Protein AF-A0A2M8NEW2-F1 (afdb_monomer_lite)

pLDDT: mean 79.97, std 9.71, range [59.06, 93.56]

Foldseek 3Di:
DVVVVVVVCCVVCVVCVVVVVVPPPPLLVVLQPDFAADPVPFDDCPDDDDPVDDDDDDDTDCPPPDTDDLVVCVVVDPVVNVSHRD

Radius of gyration: 20.76 Å; chains: 1; bounding box: 46×41×44 Å

Sequence (86 aa):
LILKVQETIAETLGESLPTAMGARFDDRLARASLRFYDLGMVPAIRDGVPREVSGVHFRSDLTRAEPLDESAVRIMSETALRFMPR

Secondary structure (DSSP, 8-state):
-HHHHHHHHHHHHHHHHHHHHH----HHHHHHH-----TTTS----S---TT----------TTSPPPPHHHHHHH-HHHHTTS--

Structure (mmCIF, N/CA/C/O backbone):
data_AF-A0A2M8NEW2-F1
#
_entry.id   AF-A0A2M8NEW2-F1
#
loop_
_atom_site.group_PDB
_atom_site.id
_atom_site.type_symbol
_atom_site.label_atom_id
_atom_site.label_alt_id
_atom_site.label_comp_id
_atom_site.label_asym_id
_atom_site.label_entity_id
_atom_site.label_seq_id
_atom_site.pdbx_PDB_ins_code
_atom_site.Cartn_x
_atom_site.Cartn_y
_atom_site.Cartn_z
_atom_site.occupancy
_atom_site.B_iso_or_equiv
_atom_site.auth_seq_id
_atom_site.auth_comp_id
_atom_site.auth_asym_id
_atom_site.auth_atom_id
_atom_site.pdbx_PDB_model_num
ATOM 1 N N . LEU A 1 1 ? -35.223 -5.678 24.519 1.00 62.31 1 LEU A N 1
ATOM 2 C CA . LEU A 1 1 ? -34.458 -5.391 23.281 1.00 62.31 1 LEU A CA 1
ATOM 3 C C . LEU A 1 1 ? -33.395 -4.305 23.481 1.00 62.31 1 LEU A C 1
ATOM 5 O O . LEU A 1 1 ? -32.248 -4.564 23.157 1.00 62.31 1 LEU A O 1
ATOM 9 N N . ILE A 1 2 ? -33.735 -3.144 24.062 1.00 67.75 2 ILE A N 1
ATOM 10 C CA . ILE A 1 2 ? -32.794 -2.024 24.308 1.00 67.75 2 ILE A CA 1
ATOM 11 C C . ILE A 1 2 ? -31.549 -2.436 25.109 1.00 67.75 2 ILE A C 1
ATOM 13 O O . ILE A 1 2 ? -30.446 -2.051 24.741 1.00 67.75 2 ILE A O 1
ATOM 17 N N . LEU A 1 3 ? -31.710 -3.281 26.133 1.00 72.69 3 LEU A N 1
ATOM 18 C CA . LEU A 1 3 ? -30.585 -3.738 26.956 1.00 72.69 3 LEU A CA 1
ATOM 19 C C . LEU A 1 3 ? -29.520 -4.486 26.136 1.00 72.69 3 LEU A C 1
ATOM 21 O O . LEU A 1 3 ? -28.336 -4.246 26.309 1.00 72.69 3 LEU A O 1
ATOM 25 N N . LYS A 1 4 ? -29.948 -5.336 25.191 1.00 75.62 4 LYS A N 1
ATOM 26 C CA . LYS A 1 4 ? -29.045 -6.117 24.333 1.00 75.62 4 LYS A CA 1
ATOM 27 C C . LYS A 1 4 ? -28.272 -5.219 23.369 1.00 75.62 4 LYS A C 1
ATOM 29 O O . LYS A 1 4 ? -27.097 -5.439 23.136 1.00 75.62 4 LYS A O 1
ATOM 34 N N . VAL A 1 5 ? -28.925 -4.178 22.851 1.00 72.00 5 VAL A N 1
ATOM 35 C CA . VAL A 1 5 ? -28.284 -3.178 21.986 1.00 72.00 5 VAL A CA 1
ATOM 36 C C . VAL A 1 5 ? -27.250 -2.367 22.769 1.00 72.00 5 VAL A C 1
ATOM 38 O O . VAL A 1 5 ? -26.149 -2.164 22.275 1.00 72.00 5 VAL A O 1
ATOM 41 N N . GLN A 1 6 ? -27.567 -1.937 23.993 1.00 71.56 6 GLN A N 1
ATOM 42 C CA . GLN A 1 6 ? -26.623 -1.208 24.848 1.00 71.56 6 GLN A CA 1
ATOM 43 C C . GLN A 1 6 ? -25.434 -2.073 25.275 1.00 71.56 6 GLN A C 1
ATOM 45 O O . GLN A 1 6 ? -24.311 -1.583 25.285 1.00 71.56 6 GLN A O 1
ATOM 50 N N . GLU A 1 7 ? -25.675 -3.349 25.571 1.00 76.38 7 GLU A N 1
ATOM 51 C CA . GLU A 1 7 ? -24.647 -4.342 25.894 1.00 76.38 7 GLU A CA 1
ATOM 52 C C . GLU A 1 7 ? -23.714 -4.567 24.695 1.00 76.38 7 GLU A C 1
ATOM 54 O O . GLU A 1 7 ? -22.509 -4.396 24.822 1.00 76.38 7 GLU A O 1
ATOM 59 N N . THR A 1 8 ? -24.258 -4.786 23.492 1.00 75.62 8 THR A N 1
ATOM 60 C CA . THR A 1 8 ? -23.455 -4.917 22.265 1.00 75.62 8 THR A CA 1
ATOM 61 C C . THR A 1 8 ? -22.687 -3.638 21.923 1.00 75.62 8 THR A C 1
ATOM 63 O O . THR A 1 8 ? -21.538 -3.712 21.501 1.00 75.62 8 THR A O 1
ATOM 66 N N . ILE A 1 9 ? -23.275 -2.454 22.115 1.00 67.69 9 ILE A N 1
ATOM 67 C CA . ILE A 1 9 ? -22.575 -1.171 21.937 1.00 67.69 9 ILE A CA 1
ATOM 68 C C . ILE A 1 9 ? -21.433 -1.043 22.953 1.00 67.69 9 ILE A C 1
ATOM 70 O O . ILE A 1 9 ? -20.332 -0.666 22.571 1.00 67.69 9 ILE A O 1
ATOM 74 N N . ALA A 1 10 ? -21.660 -1.377 24.225 1.00 69.94 10 ALA A N 1
ATOM 75 C CA . ALA A 1 10 ? -20.635 -1.307 25.262 1.00 69.94 10 ALA A CA 1
ATOM 76 C C . ALA A 1 10 ? -19.506 -2.327 25.044 1.00 69.94 10 ALA A C 1
ATOM 78 O O . ALA A 1 10 ? -18.348 -1.983 25.244 1.00 69.94 10 ALA A O 1
ATOM 79 N N . GLU A 1 11 ? -19.816 -3.540 24.585 1.00 71.12 11 GLU A N 1
ATOM 80 C CA . GLU A 1 11 ? -18.820 -4.566 24.254 1.00 71.12 11 GLU A CA 1
ATOM 81 C C . GLU A 1 11 ? -17.997 -4.180 23.016 1.00 71.12 11 GLU A C 1
ATOM 83 O O . GLU A 1 11 ? -16.778 -4.300 23.020 1.00 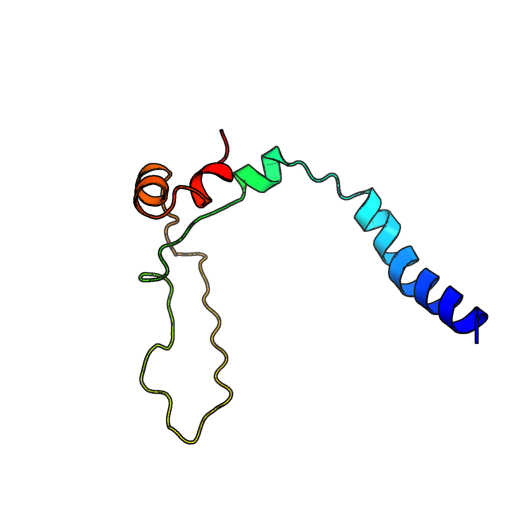71.12 11 GLU A O 1
ATOM 88 N N . THR A 1 12 ? -18.635 -3.651 21.967 1.00 67.69 12 THR A N 1
ATOM 89 C CA . THR A 1 12 ? -17.947 -3.336 20.700 1.00 67.69 12 THR A CA 1
ATOM 90 C C . THR A 1 12 ? -17.201 -2.001 20.720 1.00 67.69 12 THR A C 1
ATOM 92 O O . THR A 1 12 ? -16.070 -1.910 20.234 1.00 67.69 12 THR A O 1
ATOM 95 N N . LEU A 1 13 ? -17.803 -0.952 21.288 1.00 61.72 13 LEU A N 1
ATOM 96 C CA . LEU A 1 13 ? -17.149 0.345 21.443 1.00 61.72 13 LEU A CA 1
ATOM 97 C C . LEU A 1 13 ? -16.291 0.378 22.700 1.00 61.72 13 LEU A C 1
ATOM 99 O O . LEU A 1 13 ? -15.164 0.824 22.609 1.00 61.72 13 LEU A O 1
ATOM 103 N N . GLY A 1 14 ? -16.751 -0.101 23.855 1.00 65.19 14 GLY A N 1
ATOM 104 C CA . GLY A 1 14 ? -16.031 0.060 25.126 1.00 65.19 14 GLY A CA 1
ATOM 105 C C . GLY A 1 14 ? -14.654 -0.608 25.171 1.00 65.19 14 GLY A C 1
ATOM 106 O O . GLY A 1 14 ? -13.741 -0.043 25.768 1.00 65.19 14 GLY A O 1
ATOM 107 N N . GLU A 1 15 ? -14.467 -1.748 24.500 1.00 64.50 15 GLU A N 1
ATOM 108 C CA . GLU A 1 15 ? -13.157 -2.414 24.407 1.00 64.50 15 GLU A CA 1
ATOM 109 C C . GLU A 1 15 ? -12.207 -1.691 23.432 1.00 64.50 15 GLU A C 1
ATOM 111 O O . GLU A 1 15 ? -11.008 -1.560 23.684 1.00 64.50 15 GLU A O 1
ATOM 116 N N . SER A 1 16 ? -12.744 -1.150 22.335 1.00 64.25 16 SER A N 1
ATOM 117 C CA . SER A 1 16 ? -11.962 -0.449 21.311 1.00 64.25 16 SER A CA 1
ATOM 118 C C . SER A 1 16 ? -11.783 1.047 21.587 1.00 64.25 16 SER A C 1
ATOM 120 O O . SER A 1 16 ? -10.877 1.659 21.025 1.00 64.25 16 SER A O 1
ATOM 122 N N . LEU A 1 17 ? -12.585 1.646 22.473 1.00 64.31 17 LEU A N 1
ATOM 123 C CA . LEU A 1 17 ? -12.620 3.085 22.741 1.00 64.31 17 LEU A CA 1
ATOM 124 C C . LEU A 1 17 ? -11.329 3.599 23.391 1.00 64.31 17 LEU A C 1
ATOM 126 O O . LEU A 1 17 ? -10.822 4.602 22.903 1.00 64.31 17 LEU A O 1
ATOM 130 N N . PRO A 1 18 ? -10.724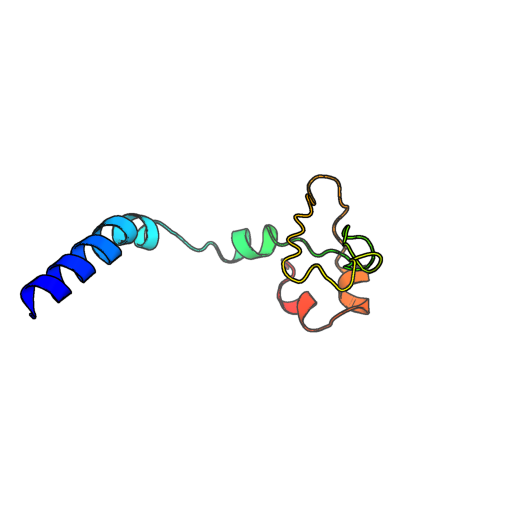 2.950 24.408 1.00 67.56 18 PRO A N 1
ATOM 131 C CA . PRO A 1 18 ? -9.433 3.386 24.942 1.00 67.56 18 PRO A CA 1
ATOM 132 C C . PRO A 1 18 ? -8.325 3.330 23.884 1.00 67.56 18 PRO A C 1
ATOM 134 O O . PRO A 1 18 ? -7.503 4.239 23.800 1.00 67.56 18 PRO A O 1
ATOM 137 N N . THR A 1 19 ? -8.343 2.303 23.030 1.00 62.59 19 THR A N 1
ATOM 138 C CA . THR A 1 19 ? -7.407 2.139 21.909 1.00 62.59 19 THR A CA 1
ATOM 139 C C . THR A 1 19 ? -7.624 3.206 20.836 1.00 62.59 19 THR A C 1
ATOM 141 O O . THR A 1 19 ? -6.666 3.817 20.376 1.00 62.59 19 THR A O 1
ATOM 144 N N . ALA A 1 20 ? -8.876 3.491 20.474 1.00 61.56 20 ALA A N 1
ATOM 145 C CA . ALA A 1 20 ? -9.249 4.511 19.497 1.00 61.56 20 ALA A CA 1
ATOM 146 C C . ALA A 1 20 ? -9.009 5.940 20.016 1.00 61.56 20 ALA A C 1
ATOM 148 O O . ALA A 1 20 ? -8.600 6.809 19.254 1.00 61.56 20 ALA A O 1
ATOM 149 N N . MET A 1 21 ? -9.210 6.186 21.313 1.00 62.53 21 MET A N 1
ATOM 150 C CA . MET A 1 21 ? -8.893 7.457 21.974 1.00 62.53 21 MET A CA 1
ATOM 151 C C . MET A 1 21 ? -7.385 7.633 22.207 1.00 62.53 21 MET A C 1
ATOM 153 O O . MET A 1 21 ? -6.895 8.762 22.232 1.00 62.53 21 MET A O 1
ATOM 157 N N . GLY A 1 22 ? -6.644 6.532 22.366 1.00 59.59 22 GLY A N 1
ATOM 158 C CA . GLY A 1 22 ? -5.181 6.507 22.414 1.00 59.59 22 GLY A CA 1
ATOM 159 C C . GLY A 1 22 ? -4.523 6.606 21.034 1.00 59.59 22 GLY A C 1
ATOM 160 O O . GLY A 1 22 ? -3.368 7.027 20.938 1.00 59.59 22 GLY A O 1
ATOM 161 N N . ALA A 1 23 ? -5.253 6.272 19.965 1.00 59.06 23 ALA A N 1
ATOM 162 C CA . ALA A 1 23 ? -4.819 6.433 18.585 1.00 59.06 23 ALA A CA 1
ATOM 163 C C . ALA A 1 23 ? -4.741 7.923 18.231 1.00 59.06 23 ALA A C 1
ATOM 165 O O . ALA A 1 23 ? -5.660 8.538 17.694 1.00 5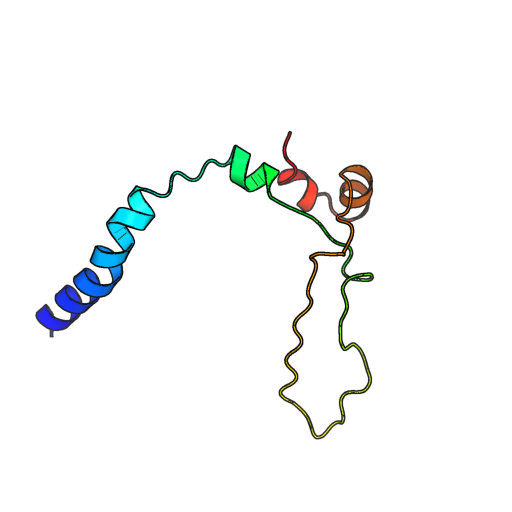9.06 23 ALA A O 1
ATOM 166 N N . ARG A 1 24 ? -3.592 8.530 18.528 1.00 59.47 24 ARG A N 1
ATOM 167 C CA . ARG A 1 24 ? -3.210 9.804 17.928 1.00 59.47 24 ARG A CA 1
ATOM 168 C C . ARG A 1 24 ? -2.857 9.526 16.474 1.00 59.47 24 ARG A C 1
ATOM 170 O O . ARG A 1 24 ? -1.791 8.988 16.188 1.00 59.47 24 ARG A O 1
ATOM 177 N N . PHE A 1 25 ? -3.760 9.879 15.565 1.00 64.12 25 PHE A N 1
ATOM 178 C CA . PHE A 1 25 ? -3.461 9.938 14.140 1.00 64.12 25 PHE A CA 1
ATOM 179 C C . PHE A 1 25 ? -2.452 11.068 13.917 1.00 64.12 25 PHE A C 1
ATOM 181 O O . PHE A 1 25 ? -2.822 12.213 13.666 1.00 64.12 25 PHE A O 1
ATOM 188 N N . ASP A 1 26 ? -1.166 10.765 14.083 1.00 77.94 26 ASP A N 1
ATOM 189 C CA . ASP A 1 26 ? -0.104 11.628 13.585 1.00 77.94 26 ASP A CA 1
ATOM 190 C C . ASP A 1 26 ? -0.199 11.588 12.055 1.00 77.94 26 ASP A C 1
ATOM 192 O O . ASP A 1 26 ? 0.312 10.680 11.405 1.00 77.94 26 ASP A O 1
ATOM 196 N N . ASP A 1 27 ? -0.938 12.546 11.491 1.00 76.50 27 ASP A N 1
ATOM 197 C CA . ASP A 1 27 ? -1.170 12.677 10.048 1.00 76.50 27 ASP A CA 1
ATOM 198 C C . ASP A 1 27 ? 0.155 12.751 9.279 1.00 76.50 27 ASP A C 1
ATOM 200 O O . ASP A 1 27 ? 0.281 12.191 8.191 1.00 76.50 27 ASP A O 1
ATOM 204 N N . ARG A 1 28 ? 1.188 13.352 9.882 1.00 80.44 28 ARG A N 1
ATOM 205 C CA . ARG A 1 28 ? 2.524 13.407 9.292 1.00 80.44 28 ARG A CA 1
ATOM 206 C C . ARG A 1 28 ? 3.165 12.022 9.275 1.00 80.44 28 ARG A C 1
ATOM 208 O O . ARG A 1 28 ? 3.706 11.639 8.242 1.00 80.44 28 ARG A O 1
ATOM 215 N N . LEU A 1 29 ? 3.091 11.264 10.371 1.00 82.94 29 LEU A N 1
ATOM 216 C CA . LEU A 1 29 ? 3.585 9.881 10.418 1.00 82.94 29 LEU A CA 1
ATOM 217 C C . LEU A 1 29 ? 2.821 8.979 9.441 1.00 82.94 29 LEU A C 1
ATOM 219 O O . LEU A 1 29 ? 3.438 8.201 8.717 1.00 82.94 29 LEU A O 1
ATOM 223 N N . ALA A 1 30 ? 1.497 9.118 9.383 1.00 84.06 30 ALA A N 1
ATOM 224 C CA . ALA A 1 30 ? 0.647 8.379 8.461 1.00 84.06 30 ALA A CA 1
ATOM 225 C C . ALA A 1 30 ? 1.058 8.642 7.005 1.00 84.06 30 ALA A C 1
ATOM 227 O O . ALA A 1 30 ? 1.373 7.695 6.283 1.00 84.06 30 ALA A O 1
ATOM 228 N N . ARG A 1 31 ? 1.161 9.913 6.593 1.00 84.88 31 ARG A N 1
ATOM 229 C CA . ARG A 1 31 ? 1.619 10.295 5.245 1.00 84.88 31 ARG A CA 1
ATOM 230 C C . ARG A 1 31 ? 3.042 9.834 4.954 1.00 84.88 31 ARG A C 1
ATOM 232 O O . ARG A 1 31 ? 3.296 9.314 3.875 1.00 84.88 31 ARG A O 1
ATOM 239 N N . ALA A 1 32 ? 3.956 9.968 5.915 1.00 85.19 32 ALA A N 1
ATOM 240 C CA . ALA A 1 32 ? 5.344 9.537 5.759 1.00 85.19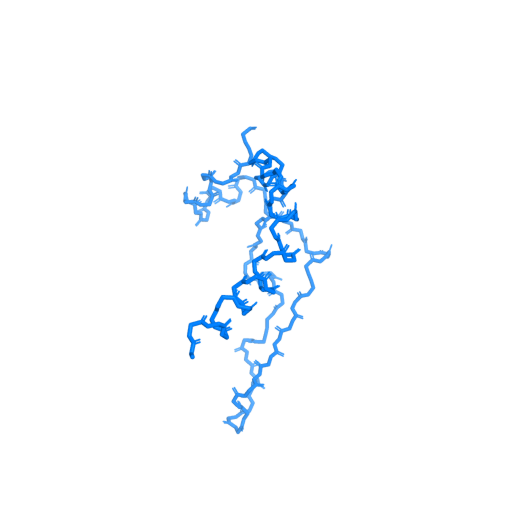 32 ALA A CA 1
ATOM 241 C C . ALA A 1 32 ? 5.491 8.012 5.623 1.00 85.19 32 ALA A C 1
ATOM 243 O O . ALA A 1 32 ? 6.474 7.539 5.059 1.00 85.19 32 ALA A O 1
ATOM 244 N N . SER A 1 33 ? 4.526 7.238 6.126 1.00 87.19 33 SER A N 1
ATOM 245 C CA . SER A 1 33 ? 4.521 5.778 5.997 1.00 87.19 33 SER A CA 1
ATOM 246 C C . SER A 1 33 ? 3.933 5.263 4.679 1.00 87.19 33 SER A C 1
ATOM 248 O O . SER A 1 33 ? 4.062 4.071 4.388 1.00 87.19 33 SER A O 1
ATOM 250 N N . LEU A 1 34 ? 3.306 6.128 3.871 1.00 89.44 34 LEU A N 1
ATOM 251 C CA . LEU A 1 34 ? 2.735 5.731 2.588 1.00 89.44 34 LEU A CA 1
ATOM 252 C C . LEU A 1 34 ? 3.836 5.341 1.601 1.00 89.44 34 LEU A C 1
ATOM 254 O O . LEU A 1 34 ? 4.857 6.012 1.463 1.00 89.44 34 LEU A O 1
ATOM 258 N N . ARG A 1 35 ? 3.590 4.252 0.876 1.00 89.75 35 ARG A N 1
ATOM 259 C CA . ARG A 1 35 ? 4.438 3.770 -0.213 1.00 89.75 35 ARG A CA 1
ATOM 260 C C . ARG A 1 35 ? 3.565 3.536 -1.434 1.00 89.75 35 ARG A C 1
ATOM 262 O O . ARG A 1 35 ? 2.492 2.945 -1.318 1.00 89.75 35 ARG A O 1
ATOM 269 N N . PHE A 1 36 ? 4.024 3.999 -2.588 1.00 91.12 36 PHE A N 1
ATOM 270 C CA . PHE A 1 36 ? 3.332 3.826 -3.861 1.00 91.12 36 PHE A CA 1
ATOM 271 C C . PHE A 1 36 ? 4.055 2.763 -4.672 1.00 91.12 36 PHE A C 1
ATOM 273 O O . PHE A 1 36 ? 5.273 2.673 -4.608 1.00 91.12 36 PHE A O 1
ATOM 280 N N . TYR A 1 37 ? 3.316 1.954 -5.419 1.00 91.12 37 TYR A N 1
ATOM 281 C CA . TYR A 1 37 ? 3.873 0.857 -6.204 1.00 91.12 37 TYR A CA 1
ATOM 282 C C . TYR A 1 37 ? 3.250 0.858 -7.590 1.00 91.12 37 TYR A C 1
ATOM 284 O O . TYR A 1 37 ? 2.071 1.181 -7.744 1.00 91.12 37 TYR A O 1
ATOM 292 N N . ASP A 1 38 ? 4.032 0.454 -8.586 1.00 87.81 38 ASP A N 1
ATOM 293 C CA . ASP A 1 38 ? 3.499 0.173 -9.911 1.00 87.81 38 ASP A CA 1
ATOM 294 C C . ASP A 1 38 ? 2.768 -1.177 -9.901 1.00 87.81 38 ASP A C 1
ATOM 296 O O . ASP A 1 38 ? 3.357 -2.227 -9.632 1.00 87.81 38 ASP A O 1
ATOM 300 N N . LEU A 1 39 ? 1.476 -1.154 -10.231 1.00 85.38 39 LEU A N 1
ATOM 301 C CA . LEU A 1 39 ? 0.638 -2.348 -10.337 1.00 85.38 39 LEU A CA 1
ATOM 302 C C . LEU A 1 39 ? 1.163 -3.336 -11.394 1.00 85.38 39 LEU A C 1
ATOM 304 O O . LEU A 1 39 ? 0.923 -4.539 -11.285 1.00 85.38 39 LEU A O 1
ATOM 308 N N . GLY A 1 40 ? 1.886 -2.846 -12.407 1.00 84.44 40 GLY A N 1
ATOM 309 C CA . GLY A 1 40 ? 2.568 -3.670 -13.401 1.00 84.44 40 GLY A CA 1
ATOM 310 C C . GLY A 1 40 ? 3.618 -4.593 -12.778 1.00 84.44 40 GLY A C 1
ATOM 311 O O . GLY A 1 40 ? 3.700 -5.762 -13.165 1.00 84.44 40 GLY A O 1
ATOM 312 N N . MET A 1 41 ? 4.335 -4.087 -11.771 1.00 83.81 41 MET A N 1
ATOM 313 C CA . MET A 1 41 ? 5.420 -4.768 -11.057 1.00 83.81 41 MET A CA 1
ATOM 314 C C . MET A 1 41 ? 4.934 -5.613 -9.878 1.00 83.81 41 MET A C 1
ATOM 316 O O . MET A 1 41 ? 5.597 -6.578 -9.494 1.00 83.81 41 MET A O 1
ATOM 320 N N . VAL A 1 42 ? 3.780 -5.273 -9.299 1.00 86.12 42 VAL A N 1
ATOM 321 C CA . VAL A 1 42 ? 3.170 -6.081 -8.241 1.00 86.12 42 VAL A CA 1
ATOM 322 C C . VAL A 1 42 ? 2.778 -7.448 -8.816 1.00 86.12 42 VAL A C 1
ATOM 324 O O . VAL A 1 42 ? 2.050 -7.503 -9.814 1.00 86.12 42 VAL A O 1
ATOM 327 N N . PRO A 1 43 ? 3.217 -8.564 -8.197 1.00 83.44 43 PRO A N 1
ATOM 328 C CA . PRO A 1 43 ? 2.793 -9.892 -8.613 1.00 83.44 43 PRO A CA 1
ATOM 329 C C . PRO A 1 43 ? 1.268 -9.977 -8.634 1.00 83.44 43 PRO A C 1
ATOM 331 O O . PRO A 1 43 ? 0.605 -9.498 -7.712 1.00 83.44 43 PRO A O 1
ATOM 334 N N . ALA A 1 44 ? 0.719 -10.578 -9.683 1.00 85.06 44 ALA A N 1
ATOM 335 C CA . ALA A 1 44 ? -0.710 -10.802 -9.831 1.00 85.06 44 ALA A CA 1
ATOM 336 C C . ALA A 1 44 ? -0.951 -12.016 -10.732 1.00 85.06 44 ALA A C 1
ATOM 338 O O . ALA A 1 44 ? -0.206 -12.249 -11.686 1.00 85.06 44 ALA A O 1
ATOM 339 N N . ILE A 1 45 ? -2.022 -12.759 -10.461 1.00 84.19 45 ILE A N 1
ATOM 340 C CA . ILE A 1 45 ? -2.550 -13.751 -11.401 1.00 84.19 45 ILE A CA 1
ATOM 341 C C . ILE A 1 45 ? -3.414 -12.981 -12.401 1.00 84.19 45 ILE A C 1
ATOM 343 O O . ILE A 1 45 ? -4.511 -12.549 -12.056 1.00 84.19 45 ILE A O 1
ATOM 347 N N . ARG A 1 46 ? -2.892 -12.747 -13.608 1.00 80.00 46 ARG A N 1
ATOM 348 C CA . ARG A 1 46 ? -3.612 -12.030 -14.678 1.00 80.00 46 ARG A CA 1
ATOM 349 C C . ARG A 1 46 ? -4.284 -12.992 -15.655 1.00 80.00 46 ARG A C 1
ATOM 351 O O . ARG A 1 46 ? -5.418 -12.758 -16.048 1.00 80.00 46 ARG A O 1
ATOM 358 N N . ASP A 1 47 ? -3.615 -14.106 -15.944 1.00 81.50 47 ASP A N 1
ATOM 359 C CA . ASP A 1 47 ? -4.057 -15.132 -16.885 1.00 81.50 47 ASP A CA 1
ATOM 360 C C . ASP A 1 47 ? -3.880 -16.537 -16.287 1.00 81.50 47 ASP A C 1
ATOM 362 O O . ASP A 1 47 ? -3.201 -16.721 -15.274 1.00 81.50 47 ASP A O 1
ATOM 366 N N . GLY A 1 48 ? -4.476 -17.547 -16.926 1.00 83.00 48 GLY A N 1
ATOM 367 C CA . GLY A 1 48 ? -4.253 -18.958 -16.579 1.00 83.00 48 GLY A CA 1
ATOM 368 C C . GLY A 1 48 ? -5.173 -19.528 -15.499 1.00 83.00 48 GLY A C 1
ATOM 369 O O . GLY A 1 48 ? -4.940 -20.642 -15.037 1.00 83.00 48 GLY A O 1
ATOM 370 N N . VAL A 1 49 ? -6.229 -18.808 -15.113 1.00 85.56 49 VAL A N 1
ATOM 371 C CA . VAL A 1 49 ? -7.285 -19.352 -14.248 1.00 85.56 49 VAL A CA 1
ATOM 372 C C . VAL A 1 49 ? -8.238 -20.207 -15.099 1.00 85.56 49 VAL A C 1
ATOM 374 O O . VAL A 1 49 ? -8.818 -19.683 -16.055 1.00 85.56 49 VAL A O 1
ATOM 377 N N . PRO A 1 50 ? -8.410 -21.509 -14.798 1.00 89.12 50 PRO A N 1
ATOM 378 C CA . PRO A 1 50 ? -9.388 -22.353 -15.483 1.00 89.12 50 PRO A CA 1
ATOM 379 C C . PRO A 1 50 ? -10.810 -21.806 -15.330 1.00 89.12 50 PRO A C 1
ATOM 381 O O . PRO A 1 50 ? -11.152 -21.239 -14.293 1.00 89.12 50 PRO A O 1
ATOM 384 N N . ARG A 1 51 ? -11.662 -22.003 -16.343 1.00 87.50 51 ARG A N 1
ATOM 385 C CA . ARG A 1 51 ? -13.024 -21.428 -16.374 1.00 87.50 51 ARG A CA 1
ATOM 386 C C . ARG A 1 51 ? -13.919 -21.953 -15.253 1.00 87.50 51 ARG A C 1
ATOM 388 O O . ARG A 1 51 ? -14.890 -21.304 -14.883 1.00 87.50 51 ARG A O 1
ATOM 395 N N . GLU A 1 52 ? -13.591 -23.124 -14.732 1.00 93.56 52 GLU A N 1
ATOM 396 C CA . GLU A 1 52 ? -14.295 -23.812 -13.659 1.00 93.56 52 GLU A CA 1
ATOM 397 C C . GLU A 1 52 ? -13.962 -23.230 -12.272 1.00 93.56 52 GLU A C 1
ATOM 399 O O . GLU A 1 52 ? -14.644 -23.546 -11.297 1.00 93.56 52 GLU A O 1
ATOM 404 N N . VAL A 1 53 ? -12.933 -22.378 -12.164 1.00 88.19 53 VAL A N 1
ATOM 405 C CA . VAL A 1 53 ? -12.476 -21.784 -10.902 1.00 88.19 53 VAL A CA 1
ATOM 406 C C . VAL A 1 53 ? -12.907 -20.321 -10.821 1.00 88.19 53 VAL A C 1
ATOM 408 O O . VAL A 1 53 ? -12.426 -19.472 -11.564 1.00 88.19 53 VAL A O 1
ATOM 411 N N . SER A 1 54 ? -13.787 -20.008 -9.869 1.00 83.25 54 SER A N 1
ATOM 412 C CA . SER A 1 54 ? -14.304 -18.648 -9.642 1.00 83.25 54 SER A CA 1
ATOM 413 C C . SER A 1 54 ? -13.727 -17.951 -8.402 1.00 83.25 54 SER A C 1
ATOM 415 O O . SER A 1 54 ? -13.742 -16.726 -8.326 1.00 83.25 54 SER A O 1
ATOM 417 N N . GLY A 1 55 ? -13.205 -18.706 -7.430 1.00 81.56 55 GLY A N 1
ATOM 418 C CA . GLY A 1 55 ? -12.756 -18.196 -6.127 1.00 81.56 55 GLY A CA 1
ATOM 419 C C . GLY A 1 55 ? -11.239 -18.066 -5.995 1.00 81.56 55 GLY A C 1
ATOM 420 O O . GLY A 1 55 ? -10.649 -18.685 -5.112 1.00 81.56 55 GLY A O 1
ATOM 421 N N . VAL A 1 56 ? -10.585 -17.309 -6.879 1.00 82.31 56 VAL A N 1
ATOM 422 C CA . VAL A 1 56 ? -9.126 -17.121 -6.805 1.00 82.31 56 VAL A CA 1
ATOM 423 C C . VAL A 1 56 ? -8.780 -16.021 -5.807 1.00 82.31 56 VAL A C 1
ATOM 425 O O . VAL A 1 56 ? -9.122 -14.857 -5.999 1.00 82.31 56 VAL A O 1
ATOM 428 N N . HIS A 1 57 ? -8.040 -16.388 -4.762 1.00 85.06 57 HIS A N 1
ATOM 429 C CA . HIS A 1 57 ? -7.451 -15.446 -3.816 1.00 85.06 57 HIS A CA 1
ATOM 430 C C . HIS A 1 57 ? -5.939 -15.397 -4.020 1.00 85.06 57 HIS A C 1
ATOM 432 O O . HIS A 1 57 ? -5.255 -16.413 -3.901 1.00 85.06 57 HIS A O 1
ATOM 438 N N . PHE A 1 58 ? -5.413 -14.208 -4.306 1.00 84.25 58 PHE A N 1
ATOM 439 C CA . PHE A 1 58 ? -3.982 -13.971 -4.458 1.00 84.25 58 PHE A CA 1
ATOM 440 C C . PHE A 1 58 ? -3.497 -12.982 -3.400 1.00 84.25 58 PHE A C 1
ATOM 442 O O . PHE A 1 58 ? -4.123 -11.946 -3.181 1.00 84.25 58 PHE A O 1
ATOM 449 N N . ARG A 1 59 ? -2.378 -13.301 -2.742 1.00 88.00 59 ARG A N 1
ATOM 450 C CA . ARG A 1 59 ? -1.744 -12.438 -1.742 1.00 88.00 59 ARG A CA 1
ATOM 451 C C . ARG A 1 59 ? -0.333 -12.093 -2.196 1.00 88.00 59 ARG A C 1
ATOM 453 O O . ARG A 1 59 ? 0.526 -12.970 -2.232 1.00 88.00 59 ARG A O 1
ATOM 460 N N . SER A 1 60 ? -0.104 -10.818 -2.490 1.00 85.44 60 SER A N 1
ATOM 461 C CA . SER A 1 60 ? 1.216 -10.290 -2.834 1.00 85.44 60 SER A CA 1
ATOM 462 C C . SER A 1 60 ? 1.954 -9.861 -1.571 1.00 85.44 60 SER A C 1
ATOM 464 O O . SER A 1 60 ? 1.419 -9.099 -0.767 1.00 85.44 60 SER A O 1
ATOM 466 N N . ASP A 1 61 ? 3.190 -10.324 -1.409 1.00 88.12 61 ASP A N 1
ATOM 467 C CA . ASP A 1 61 ? 4.124 -9.756 -0.440 1.00 88.12 61 ASP A CA 1
ATOM 468 C C . ASP A 1 61 ? 4.956 -8.669 -1.133 1.00 88.12 61 ASP A C 1
ATOM 470 O O . ASP A 1 61 ? 5.662 -8.939 -2.106 1.00 88.12 61 ASP A O 1
ATOM 474 N N . LEU A 1 62 ? 4.848 -7.432 -0.643 1.00 88.25 62 LEU A N 1
ATOM 475 C CA . LEU A 1 62 ? 5.540 -6.263 -1.190 1.00 88.25 62 LEU A CA 1
ATOM 476 C C . LEU A 1 62 ? 6.840 -5.933 -0.445 1.00 88.25 62 LEU A C 1
ATOM 478 O O . LEU A 1 62 ? 7.469 -4.922 -0.745 1.00 88.25 62 LEU A O 1
ATOM 482 N N . THR A 1 63 ? 7.278 -6.769 0.501 1.00 87.19 63 THR A N 1
ATOM 483 C CA . THR A 1 63 ? 8.458 -6.502 1.346 1.00 87.19 63 THR A CA 1
ATOM 484 C C . THR A 1 63 ? 9.736 -6.271 0.531 1.00 87.19 63 THR A C 1
ATOM 486 O O . THR A 1 63 ? 10.605 -5.512 0.951 1.00 87.19 63 THR A O 1
ATOM 489 N N . ARG A 1 64 ? 9.854 -6.902 -0.646 1.00 85.81 64 ARG A N 1
ATOM 490 C CA . ARG A 1 64 ? 10.995 -6.748 -1.570 1.00 85.81 64 ARG A CA 1
ATOM 491 C C . ARG A 1 64 ? 10.686 -5.901 -2.805 1.00 85.81 64 ARG A C 1
ATOM 493 O O . ARG A 1 64 ? 11.551 -5.764 -3.662 1.00 85.81 64 ARG A O 1
ATOM 500 N N . ALA A 1 65 ? 9.464 -5.389 -2.928 1.00 87.75 65 ALA A N 1
ATOM 501 C CA . ALA A 1 65 ? 9.11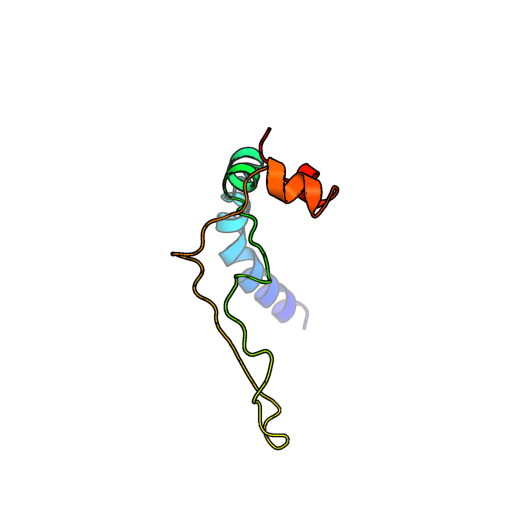3 -4.509 -4.029 1.00 87.75 65 ALA A CA 1
ATOM 502 C C . ALA A 1 65 ? 9.670 -3.109 -3.751 1.00 87.75 65 ALA A C 1
ATOM 504 O O . ALA A 1 65 ? 9.551 -2.594 -2.635 1.00 87.75 65 ALA A O 1
ATOM 505 N N . GLU A 1 66 ? 10.259 -2.490 -4.769 1.00 90.00 66 GLU A N 1
ATOM 506 C CA . GLU A 1 66 ? 10.708 -1.106 -4.674 1.00 90.00 66 GLU A CA 1
ATOM 507 C C . GLU A 1 66 ? 9.505 -0.165 -4.826 1.00 90.00 66 GLU A C 1
ATOM 509 O O . GLU A 1 66 ? 8.744 -0.292 -5.792 1.00 90.00 66 GLU A O 1
ATOM 514 N N . PRO A 1 67 ? 9.278 0.744 -3.863 1.00 91.44 67 PRO A N 1
ATOM 515 C CA . PRO A 1 67 ? 8.253 1.758 -4.005 1.00 91.44 67 PRO A CA 1
ATOM 516 C C . PRO A 1 67 ? 8.682 2.817 -5.025 1.00 91.44 67 PRO A C 1
ATOM 518 O O . PRO A 1 67 ? 9.863 3.128 -5.166 1.00 91.44 67 PRO A O 1
ATOM 521 N N . LEU A 1 68 ? 7.698 3.394 -5.702 1.00 91.81 68 LEU A N 1
ATOM 522 C CA . LEU A 1 68 ? 7.872 4.519 -6.607 1.00 91.81 68 LEU A CA 1
ATOM 523 C C . LEU A 1 68 ? 8.324 5.763 -5.841 1.00 91.81 68 LEU A C 1
ATOM 525 O O . LEU A 1 68 ? 7.855 6.036 -4.731 1.00 91.81 68 LEU A O 1
ATOM 529 N N . ASP A 1 69 ? 9.201 6.537 -6.470 1.00 90.00 69 ASP A N 1
ATOM 530 C CA . ASP A 1 69 ? 9.593 7.855 -5.998 1.00 90.00 69 ASP A CA 1
ATOM 531 C C . ASP A 1 69 ? 8.548 8.919 -6.385 1.00 90.00 69 ASP A C 1
ATOM 533 O O . ASP A 1 69 ? 7.626 8.686 -7.173 1.00 90.00 69 ASP A O 1
ATOM 537 N N . GLU A 1 70 ? 8.680 10.125 -5.829 1.00 88.69 70 GLU A N 1
ATOM 538 C CA . GLU A 1 70 ? 7.745 11.221 -6.112 1.00 88.69 70 GLU A CA 1
ATOM 539 C C . GLU A 1 70 ? 7.709 11.573 -7.608 1.00 88.69 70 GLU A C 1
ATOM 541 O O . GLU A 1 70 ? 6.662 11.958 -8.135 1.00 88.69 70 GLU A O 1
ATOM 546 N N . SER A 1 71 ? 8.842 11.438 -8.306 1.00 89.62 71 SER A N 1
ATOM 547 C CA . SER A 1 71 ? 8.937 11.759 -9.728 1.00 89.62 71 SER A CA 1
ATOM 548 C C . SER A 1 71 ? 8.100 10.800 -10.583 1.00 89.62 71 SER A C 1
ATOM 550 O O . SER A 1 71 ? 7.300 11.261 -11.400 1.00 89.62 71 SER A O 1
ATOM 552 N N . ALA A 1 72 ? 8.181 9.492 -10.327 1.00 89.06 72 ALA A N 1
ATOM 553 C CA . ALA A 1 72 ? 7.366 8.486 -10.993 1.00 89.06 72 ALA A CA 1
ATOM 554 C C . ALA A 1 72 ? 5.881 8.624 -10.628 1.00 89.06 72 ALA A C 1
ATOM 556 O O . ALA A 1 72 ? 5.021 8.585 -11.511 1.00 89.06 72 ALA A O 1
ATOM 557 N N . VAL A 1 73 ? 5.562 8.872 -9.350 1.00 89.31 73 VAL A N 1
ATOM 558 C CA . VAL A 1 73 ? 4.172 9.096 -8.909 1.00 89.31 73 VAL A CA 1
ATOM 559 C C . VAL A 1 73 ? 3.557 10.306 -9.617 1.00 89.31 73 VAL A C 1
ATOM 561 O O . VAL A 1 73 ? 2.400 10.242 -10.035 1.00 89.31 73 VAL A O 1
ATOM 564 N N . ARG A 1 74 ? 4.330 11.382 -9.823 1.00 88.69 74 ARG A N 1
ATOM 565 C CA . ARG A 1 74 ? 3.880 12.594 -10.528 1.00 88.69 74 ARG A CA 1
ATOM 566 C C . ARG A 1 74 ? 3.428 12.317 -11.952 1.00 88.69 74 ARG A C 1
ATOM 568 O O . ARG A 1 74 ? 2.440 12.892 -12.393 1.00 88.69 74 ARG A O 1
ATOM 575 N N . ILE A 1 75 ? 4.152 11.449 -12.652 1.00 88.12 75 ILE A N 1
ATOM 576 C CA . ILE A 1 75 ? 3.849 11.072 -14.035 1.00 88.12 75 ILE A CA 1
ATOM 577 C C . ILE A 1 75 ? 2.565 10.235 -14.091 1.00 88.12 75 ILE A C 1
ATOM 579 O O . ILE A 1 75 ? 1.775 10.378 -15.020 1.00 88.12 75 ILE A O 1
ATOM 583 N N . MET A 1 76 ? 2.345 9.373 -13.095 1.00 84.31 76 MET A N 1
ATOM 584 C CA . MET A 1 76 ? 1.236 8.418 -13.098 1.00 84.31 76 MET A CA 1
ATOM 585 C C . MET A 1 76 ? -0.078 8.990 -12.550 1.00 84.31 76 MET A C 1
ATOM 587 O O . MET A 1 76 ? -1.147 8.590 -13.010 1.00 84.31 76 MET A O 1
ATOM 591 N N . SER A 1 77 ? -0.040 9.875 -11.545 1.00 85.25 77 SER A N 1
ATOM 592 C CA . SER A 1 77 ? -1.260 10.394 -10.913 1.00 85.25 77 SER A CA 1
ATOM 593 C C . SER A 1 77 ? -1.054 11.686 -10.118 1.00 85.25 77 SER A C 1
ATOM 595 O O . SER A 1 77 ? -0.430 11.701 -9.057 1.00 85.25 77 SER A O 1
ATOM 597 N N . GLU A 1 78 ? -1.732 12.757 -10.540 1.00 83.56 78 GLU A N 1
ATOM 598 C CA . GLU A 1 78 ? -1.798 14.016 -9.781 1.00 83.56 78 GLU A CA 1
ATOM 599 C C . GLU A 1 78 ? -2.529 13.880 -8.436 1.00 83.56 78 GLU A C 1
ATOM 601 O O . GLU A 1 78 ? -2.271 14.630 -7.493 1.00 83.56 78 GLU A O 1
ATOM 606 N N . THR A 1 79 ? -3.456 12.923 -8.320 1.00 86.56 79 THR A N 1
ATOM 607 C CA . THR A 1 79 ? -4.204 12.707 -7.072 1.00 86.56 79 THR A CA 1
ATOM 608 C C . THR A 1 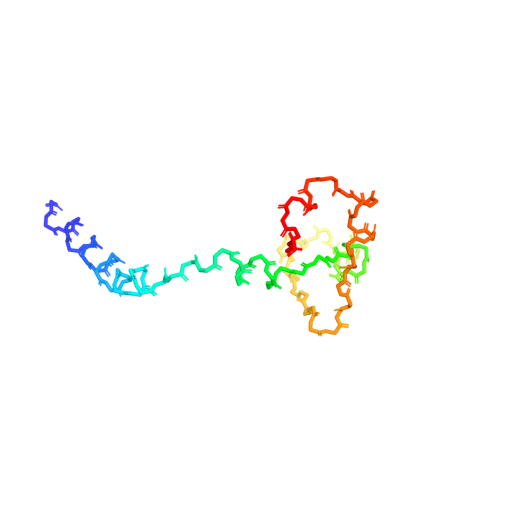79 ? -3.315 12.065 -6.013 1.00 86.56 79 THR A C 1
ATOM 610 O O . THR A 1 79 ? -3.365 12.465 -4.851 1.00 86.56 79 THR A O 1
ATOM 613 N N . ALA A 1 80 ? -2.464 11.115 -6.413 1.00 83.81 80 ALA A N 1
ATOM 614 C CA . ALA A 1 80 ? -1.533 10.434 -5.516 1.00 83.81 80 ALA A CA 1
ATOM 615 C C . ALA A 1 80 ? -0.511 11.401 -4.892 1.00 83.81 80 ALA A C 1
ATOM 617 O O . ALA A 1 80 ? -0.204 11.288 -3.705 1.00 83.81 80 ALA A O 1
ATOM 618 N N . LEU A 1 81 ? -0.074 12.421 -5.642 1.00 84.94 81 LEU A N 1
ATOM 619 C CA . LEU A 1 81 ? 0.840 13.460 -5.148 1.00 84.94 81 LEU A CA 1
ATOM 620 C C . LEU A 1 81 ? 0.324 14.195 -3.908 1.00 84.94 81 LEU A C 1
ATOM 622 O O . LEU A 1 81 ? 1.114 14.603 -3.064 1.00 84.94 81 LEU A O 1
ATOM 626 N N . ARG A 1 82 ? -0.998 14.349 -3.758 1.00 85.75 82 ARG A N 1
ATOM 627 C CA . ARG A 1 82 ? -1.596 15.044 -2.600 1.00 85.75 82 ARG A CA 1
ATOM 628 C C . ARG A 1 82 ? -1.350 14.321 -1.274 1.00 85.75 82 ARG A C 1
ATOM 630 O O . ARG A 1 82 ? -1.543 14.910 -0.209 1.00 85.75 82 ARG A O 1
ATOM 637 N N . PHE A 1 83 ? -0.967 13.050 -1.340 1.00 83.25 83 PHE A N 1
ATOM 638 C CA . PHE A 1 83 ? -0.720 12.198 -0.185 1.00 83.25 83 PHE A CA 1
ATOM 639 C C . PHE A 1 83 ? 0.768 11.973 0.085 1.00 83.25 83 PHE A C 1
ATOM 641 O O . PHE A 1 83 ? 1.095 11.413 1.129 1.00 83.25 83 PHE A O 1
ATOM 648 N N . MET A 1 84 ? 1.662 12.432 -0.798 1.00 79.50 84 MET A N 1
ATOM 649 C CA . MET A 1 84 ? 3.098 12.394 -0.531 1.00 79.50 84 MET A CA 1
ATOM 650 C C . MET A 1 84 ? 3.435 13.272 0.688 1.00 79.50 84 MET A C 1
ATOM 652 O O . MET A 1 84 ? 2.854 14.354 0.849 1.00 79.50 84 MET A O 1
ATOM 656 N N . PRO A 1 85 ? 4.342 12.818 1.569 1.00 74.56 85 PRO A N 1
ATOM 657 C CA . PRO A 1 85 ? 4.868 13.659 2.636 1.00 74.56 85 PRO A CA 1
ATOM 658 C C . PRO A 1 85 ? 5.595 14.867 2.018 1.00 74.56 85 PRO A C 1
ATOM 660 O O . PRO A 1 85 ? 6.376 14.700 1.086 1.00 74.56 85 PRO A O 1
ATOM 663 N N . ARG A 1 86 ? 5.284 16.073 2.505 1.00 66.38 86 ARG A N 1
ATOM 664 C CA . ARG A 1 86 ? 5.942 17.327 2.099 1.00 66.38 86 ARG A CA 1
ATOM 665 C C . ARG A 1 86 ? 7.276 17.524 2.802 1.00 66.38 86 ARG A C 1
ATOM 667 O O . ARG A 1 86 ? 7.369 17.111 3.982 1.00 66.38 86 ARG A O 1
#